Protein AF-A0A9Q0TR62-F1 (afdb_monomer_lite)

Structure (mmCIF, N/CA/C/O backbone):
data_AF-A0A9Q0TR62-F1
#
_entry.id   AF-A0A9Q0TR62-F1
#
loop_
_atom_site.group_PDB
_atom_site.id
_atom_site.type_symbol
_atom_site.label_atom_id
_atom_site.label_alt_id
_atom_site.label_comp_id
_atom_site.label_asym_id
_atom_site.label_entity_id
_atom_site.label_seq_id
_atom_site.pdbx_PDB_ins_code
_atom_site.Cartn_x
_atom_site.Cartn_y
_atom_site.Cartn_z
_atom_site.occupancy
_atom_site.B_iso_or_equiv
_atom_site.auth_seq_id
_atom_site.auth_comp_id
_atom_site.auth_asym_id
_atom_site.auth_atom_id
_atom_site.pdbx_PDB_model_num
ATOM 1 N N . MET A 1 1 ? 3.731 -13.298 1.125 1.00 90.69 1 MET A N 1
ATOM 2 C CA . MET A 1 1 ? 3.798 -12.791 2.515 1.00 90.69 1 MET A CA 1
ATOM 3 C C . MET A 1 1 ? 2.997 -11.503 2.678 1.00 90.69 1 MET A C 1
ATOM 5 O O . MET A 1 1 ? 1.999 -11.542 3.380 1.00 90.69 1 MET A O 1
ATOM 9 N N . LEU A 1 2 ? 3.337 -10.422 1.966 1.00 93.94 2 LEU A N 1
ATOM 10 C CA . LEU A 1 2 ? 2.625 -9.132 2.000 1.00 93.94 2 LEU A CA 1
ATOM 11 C C . LEU A 1 2 ? 1.087 -9.243 1.934 1.00 93.94 2 LEU A C 1
ATOM 13 O O . LEU A 1 2 ? 0.398 -8.864 2.875 1.00 93.94 2 LEU A O 1
ATOM 17 N N . MET A 1 3 ? 0.542 -9.843 0.868 1.00 93.44 3 MET A N 1
ATOM 18 C CA . MET A 1 3 ? -0.916 -9.957 0.687 1.00 93.44 3 MET A CA 1
ATOM 19 C C . MET A 1 3 ? -1.600 -10.806 1.762 1.00 93.44 3 MET A C 1
ATOM 21 O O . MET A 1 3 ? -2.742 -10.546 2.126 1.00 93.44 3 MET A O 1
ATOM 25 N N . MET A 1 4 ? -0.904 -11.815 2.294 1.00 96.81 4 MET A N 1
ATOM 26 C CA . MET A 1 4 ? -1.419 -12.612 3.407 1.00 96.81 4 MET A CA 1
ATOM 27 C C . MET A 1 4 ? -1.563 -11.744 4.662 1.00 96.81 4 MET A C 1
ATOM 29 O O . MET A 1 4 ? -2.580 -11.838 5.342 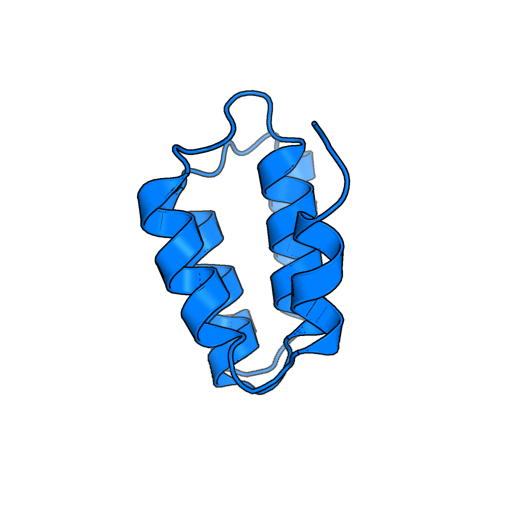1.00 96.81 4 MET A O 1
ATOM 33 N N . LEU A 1 5 ? -0.573 -10.901 4.965 1.00 96.88 5 LEU A N 1
ATOM 34 C CA . LEU A 1 5 ? -0.607 -10.006 6.123 1.00 96.88 5 LEU A CA 1
ATOM 35 C C . LEU A 1 5 ? -1.723 -8.962 5.977 1.00 96.88 5 LEU A C 1
ATOM 37 O O . LEU A 1 5 ? -2.565 -8.845 6.868 1.00 96.88 5 LEU A O 1
ATOM 41 N N . ALA A 1 6 ? -1.799 -8.300 4.817 1.00 94.31 6 ALA A N 1
ATOM 42 C CA . ALA A 1 6 ? -2.826 -7.300 4.527 1.00 94.31 6 ALA A CA 1
ATOM 43 C C . ALA A 1 6 ? -4.246 -7.879 4.654 1.00 94.31 6 ALA A C 1
ATOM 45 O O . ALA A 1 6 ? -5.093 -7.304 5.336 1.00 94.31 6 ALA A O 1
ATOM 46 N N . ARG A 1 7 ? -4.494 -9.069 4.086 1.00 92.69 7 ARG A N 1
ATOM 47 C CA . ARG A 1 7 ? -5.800 -9.750 4.174 1.00 92.69 7 ARG A CA 1
ATOM 48 C C . ARG A 1 7 ? -6.172 -10.173 5.597 1.00 92.69 7 ARG A C 1
ATOM 50 O O . ARG A 1 7 ? -7.356 -10.233 5.900 1.00 92.69 7 ARG A O 1
ATOM 57 N N . ASN A 1 8 ? -5.193 -10.425 6.468 1.00 95.19 8 ASN A N 1
ATOM 58 C CA . ASN A 1 8 ? -5.406 -10.837 7.861 1.00 95.19 8 ASN A CA 1
ATOM 59 C C . ASN A 1 8 ? -5.370 -9.671 8.868 1.00 95.19 8 ASN A C 1
ATOM 61 O O . ASN A 1 8 ? -5.209 -9.912 10.065 1.00 95.19 8 ASN A O 1
ATOM 65 N N . LYS A 1 9 ? -5.496 -8.414 8.414 1.00 92.19 9 LYS A N 1
ATOM 66 C CA . LYS A 1 9 ? -5.444 -7.206 9.266 1.00 92.19 9 LYS A CA 1
ATOM 67 C C . LYS A 1 9 ? -4.148 -7.062 10.075 1.00 92.19 9 LYS A C 1
ATOM 69 O O . LYS A 1 9 ? -4.120 -6.383 11.098 1.00 92.19 9 LYS A O 1
ATOM 74 N N . LYS A 1 10 ? -3.063 -7.681 9.610 1.00 96.62 10 LYS A N 1
ATOM 75 C CA . LYS A 1 10 ? -1.711 -7.523 10.158 1.00 96.62 10 LYS A CA 1
ATOM 76 C C . LYS A 1 10 ? -1.063 -6.293 9.527 1.00 96.62 10 LYS A C 1
ATOM 78 O O . LYS A 1 10 ? -0.214 -6.416 8.648 1.00 96.62 10 LYS A O 1
ATOM 83 N N . VAL A 1 11 ? -1.599 -5.116 9.860 1.00 93.06 11 VAL A N 1
ATOM 84 C CA . VAL A 1 11 ? -1.315 -3.853 9.154 1.00 93.06 11 VAL A CA 1
ATOM 85 C C . VAL A 1 11 ? 0.137 -3.434 9.328 1.00 93.06 11 VAL A C 1
ATOM 87 O O . VAL A 1 11 ? 0.797 -3.141 8.335 1.00 93.06 11 VAL A O 1
ATOM 90 N N . ASP A 1 12 ? 0.644 -3.451 10.558 1.00 95.12 12 ASP A N 1
ATOM 91 C CA . ASP A 1 12 ? 2.013 -3.024 10.850 1.00 95.12 12 ASP A CA 1
ATOM 92 C C . ASP A 1 12 ? 3.030 -3.949 10.175 1.00 95.12 12 ASP A C 1
ATOM 94 O O . ASP A 1 12 ? 3.978 -3.486 9.542 1.00 95.12 12 ASP A O 1
ATOM 98 N N . GLU A 1 13 ? 2.790 -5.263 10.209 1.00 97.62 13 GLU A N 1
ATOM 99 C CA . GLU A 1 13 ? 3.638 -6.232 9.521 1.00 97.62 13 GLU A CA 1
ATOM 100 C C . GLU A 1 13 ? 3.544 -6.087 7.995 1.00 97.62 13 GLU A C 1
ATOM 102 O O . GLU A 1 13 ? 4.560 -6.167 7.305 1.00 97.62 13 GLU A O 1
ATOM 107 N N . ALA A 1 14 ? 2.349 -5.843 7.446 1.00 96.62 14 ALA A N 1
ATOM 108 C CA . ALA A 1 14 ? 2.177 -5.593 6.016 1.00 96.62 14 ALA A CA 1
ATOM 109 C C . ALA A 1 14 ? 2.930 -4.329 5.573 1.00 96.62 14 ALA A C 1
ATOM 111 O O . ALA A 1 14 ? 3.611 -4.364 4.549 1.00 96.62 14 ALA A O 1
ATOM 112 N N . LYS A 1 15 ? 2.864 -3.245 6.357 1.00 94.12 15 LYS A N 1
ATOM 113 C CA . LYS A 1 15 ? 3.612 -2.003 6.112 1.00 94.12 15 LYS A CA 1
ATOM 114 C C . LYS A 1 15 ? 5.114 -2.216 6.181 1.00 94.12 15 LYS A C 1
ATOM 116 O O . LYS A 1 15 ? 5.828 -1.716 5.319 1.00 94.12 15 LYS A O 1
ATOM 121 N N . GLN A 1 16 ? 5.592 -2.966 7.170 1.00 96.88 16 GLN A N 1
ATOM 122 C CA . GLN A 1 16 ? 7.014 -3.263 7.296 1.00 96.88 16 GLN A CA 1
ATOM 123 C C . GLN A 1 16 ? 7.523 -4.006 6.056 1.00 96.88 16 GLN A C 1
ATOM 125 O O . GLN A 1 16 ? 8.468 -3.554 5.417 1.00 96.88 16 GLN A O 1
ATOM 130 N N . VAL A 1 17 ? 6.824 -5.072 5.646 1.00 97.38 17 VAL A N 1
ATOM 131 C CA . VAL A 1 17 ? 7.170 -5.831 4.433 1.00 97.38 17 VAL A CA 1
ATOM 132 C C . VAL A 1 17 ? 7.091 -4.957 3.179 1.00 97.38 17 VAL A C 1
ATOM 134 O O . VAL A 1 17 ? 7.947 -5.072 2.310 1.00 97.38 17 VAL A O 1
ATOM 137 N N . TRP A 1 18 ? 6.096 -4.073 3.077 1.00 95.38 18 TRP A N 1
ATOM 138 C CA . TRP A 1 18 ? 5.989 -3.121 1.970 1.00 95.38 18 TRP A CA 1
ATOM 139 C C . TRP A 1 18 ? 7.211 -2.198 1.884 1.00 95.38 18 TRP A C 1
ATOM 141 O O . TRP A 1 18 ? 7.812 -2.065 0.821 1.00 95.38 18 TRP A O 1
ATOM 151 N N . GLN A 1 19 ? 7.617 -1.600 3.007 1.00 94.88 19 GLN A N 1
ATOM 152 C CA . GLN A 1 19 ? 8.782 -0.715 3.053 1.00 94.88 19 GLN A CA 1
ATOM 153 C C . GLN A 1 19 ? 10.092 -1.458 2.782 1.00 94.88 19 GLN A C 1
ATOM 155 O O . GLN A 1 19 ? 10.968 -0.911 2.117 1.00 94.88 19 GLN A O 1
ATOM 160 N N . ASP A 1 20 ? 10.230 -2.697 3.254 1.00 96.94 20 ASP A N 1
ATOM 161 C CA . ASP A 1 20 ? 11.424 -3.502 2.989 1.00 96.94 20 ASP A CA 1
ATOM 162 C C . ASP A 1 20 ? 11.551 -3.839 1.498 1.00 96.94 20 ASP A C 1
ATOM 164 O O . ASP A 1 20 ? 12.611 -3.622 0.918 1.00 96.94 20 ASP A O 1
ATOM 168 N N . LEU A 1 21 ? 10.453 -4.220 0.835 1.00 94.69 21 LEU A N 1
ATOM 169 C CA . LEU A 1 21 ? 10.435 -4.433 -0.619 1.00 94.69 21 LEU A CA 1
ATOM 170 C C . LEU A 1 21 ? 10.820 -3.160 -1.396 1.00 94.69 21 LEU A C 1
ATOM 172 O O . LEU A 1 21 ? 11.554 -3.235 -2.378 1.00 94.69 21 LEU A O 1
ATOM 176 N N . LYS A 1 22 ? 10.387 -1.977 -0.938 1.00 91.00 22 LYS A N 1
ATOM 177 C CA . LYS A 1 22 ? 10.806 -0.696 -1.535 1.00 91.00 22 LYS A CA 1
ATOM 178 C C . LYS A 1 22 ? 12.294 -0.413 -1.344 1.00 91.00 22 LYS A C 1
ATOM 180 O O . LYS A 1 22 ? 12.933 0.093 -2.260 1.00 91.00 22 LYS A O 1
ATOM 185 N N . ARG A 1 23 ? 12.850 -0.711 -0.164 1.00 94.75 23 ARG A N 1
ATOM 186 C CA . ARG A 1 23 ? 14.291 -0.553 0.120 1.00 94.75 23 ARG A CA 1
ATOM 187 C C . ARG A 1 23 ? 15.151 -1.474 -0.736 1.00 94.75 23 ARG A C 1
ATOM 189 O O . ARG A 1 23 ? 16.278 -1.118 -1.051 1.00 94.75 23 ARG A O 1
ATOM 196 N N . GLU A 1 24 ? 14.609 -2.628 -1.104 1.00 96.38 24 GLU A N 1
ATOM 197 C CA . GLU A 1 24 ? 15.207 -3.570 -2.052 1.00 96.38 24 GLU A CA 1
ATOM 198 C C . GLU A 1 24 ? 14.970 -3.177 -3.523 1.00 96.38 24 GL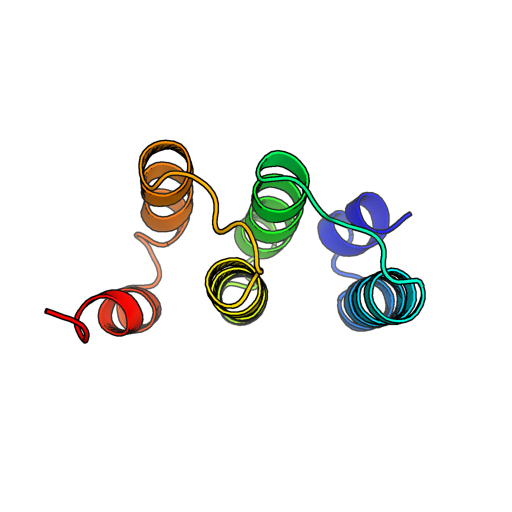U A C 1
ATOM 200 O O . GLU A 1 24 ? 15.286 -3.951 -4.422 1.00 96.38 24 GLU A O 1
ATOM 205 N N . GLU A 1 25 ? 14.422 -1.982 -3.777 1.00 91.62 25 GLU A N 1
ATOM 206 C CA . GLU A 1 25 ? 14.149 -1.432 -5.113 1.00 91.62 25 GLU A CA 1
ATOM 207 C C . GLU A 1 25 ? 13.228 -2.322 -5.967 1.00 91.62 25 GLU A C 1
ATOM 209 O O . GLU A 1 25 ? 13.273 -2.306 -7.199 1.00 91.62 25 GLU A O 1
ATOM 214 N N . VAL A 1 26 ? 12.350 -3.095 -5.317 1.00 91.12 26 VAL A N 1
ATOM 215 C CA . VAL A 1 26 ? 11.345 -3.899 -6.015 1.00 91.12 26 VAL A CA 1
ATOM 216 C C . VAL A 1 26 ? 10.356 -2.970 -6.715 1.00 91.12 26 VAL A C 1
ATOM 218 O O . VAL A 1 26 ? 9.674 -2.163 -6.082 1.00 91.12 26 VAL A O 1
ATOM 221 N N . LEU A 1 27 ? 10.245 -3.120 -8.034 1.00 85.75 27 LEU A N 1
ATOM 222 C CA . LEU A 1 27 ? 9.238 -2.432 -8.832 1.00 85.75 27 LEU A CA 1
ATOM 223 C C . LEU A 1 27 ? 7.904 -3.168 -8.718 1.00 85.75 27 LEU A C 1
ATOM 225 O O . LEU A 1 27 ? 7.787 -4.337 -9.091 1.00 85.75 27 LEU A O 1
ATOM 229 N N . PHE A 1 28 ? 6.892 -2.473 -8.211 1.00 87.44 28 PHE A N 1
ATOM 230 C CA . PHE A 1 28 ? 5.533 -2.992 -8.147 1.00 87.44 28 PHE A CA 1
ATOM 231 C C . PHE A 1 28 ? 4.771 -2.651 -9.417 1.00 87.44 28 PHE A C 1
ATOM 233 O O . PHE A 1 28 ? 4.818 -1.522 -9.904 1.00 87.44 28 PHE A O 1
ATOM 240 N N . ASP A 1 29 ? 4.018 -3.620 -9.922 1.00 84.88 29 ASP A N 1
ATOM 241 C CA . ASP A 1 29 ? 3.099 -3.390 -11.023 1.00 84.88 29 ASP A CA 1
ATOM 242 C C . ASP A 1 29 ? 1.730 -2.896 -10.527 1.00 84.88 29 ASP A C 1
ATOM 244 O O . ASP A 1 29 ? 1.392 -2.920 -9.338 1.00 84.88 29 ASP A O 1
ATOM 248 N N . GLN A 1 30 ? 0.898 -2.474 -11.478 1.00 80.38 30 GLN A N 1
ATOM 249 C CA . GLN A 1 30 ? -0.466 -2.010 -11.221 1.00 80.38 30 GLN A CA 1
ATOM 250 C C . GLN A 1 30 ? -1.332 -3.029 -10.463 1.00 80.38 30 GLN A C 1
ATOM 252 O O . GLN A 1 30 ? -2.223 -2.646 -9.702 1.00 80.38 30 GLN A O 1
ATOM 257 N N . HIS A 1 31 ? -1.081 -4.327 -10.667 1.00 83.94 31 HIS A N 1
ATOM 258 C CA . HIS A 1 31 ? -1.828 -5.397 -10.016 1.00 83.94 31 HIS A CA 1
ATOM 259 C C . HIS A 1 31 ? -1.469 -5.493 -8.538 1.00 83.94 31 HIS A C 1
ATOM 261 O O . HIS A 1 31 ? -2.363 -5.585 -7.703 1.00 83.94 31 HIS A O 1
ATOM 267 N N . THR A 1 32 ? -0.185 -5.384 -8.203 1.00 89.31 32 THR A N 1
ATOM 268 C CA . THR A 1 32 ? 0.294 -5.417 -6.820 1.00 89.31 32 THR A CA 1
ATOM 269 C C . THR A 1 32 ? -0.283 -4.260 -6.011 1.00 89.31 32 THR A C 1
ATOM 271 O O . THR A 1 32 ? -0.816 -4.478 -4.921 1.00 89.31 32 THR A O 1
ATOM 274 N N . PHE A 1 33 ? -0.246 -3.045 -6.563 1.00 88.69 33 PHE A N 1
ATOM 275 C CA . PHE A 1 33 ? -0.893 -1.880 -5.962 1.00 88.69 33 PHE A CA 1
ATOM 276 C C . PHE A 1 33 ? -2.402 -2.106 -5.787 1.00 88.69 33 PHE A C 1
ATOM 278 O O . PHE A 1 33 ? -2.947 -1.893 -4.701 1.00 88.69 33 PHE A O 1
ATOM 285 N N . GLY A 1 34 ? -3.076 -2.595 -6.831 1.00 86.06 34 GLY A N 1
ATOM 286 C CA . GLY A 1 34 ? -4.507 -2.890 -6.793 1.00 86.06 34 GLY A CA 1
ATOM 287 C C . GLY A 1 34 ? -4.901 -3.894 -5.710 1.00 86.06 34 GLY A C 1
ATOM 288 O O . GLY A 1 34 ? -5.844 -3.657 -4.952 1.00 86.06 34 GLY A O 1
ATOM 289 N N . ASP A 1 35 ? -4.150 -4.986 -5.599 1.00 89.56 35 ASP A N 1
ATOM 290 C CA . ASP A 1 35 ? -4.427 -6.079 -4.672 1.00 89.56 35 ASP A CA 1
ATOM 291 C C . ASP A 1 35 ? -4.242 -5.668 -3.209 1.00 89.56 35 ASP A C 1
ATOM 293 O O . ASP A 1 35 ? -5.083 -6.008 -2.371 1.00 89.56 35 ASP A O 1
ATOM 297 N N . ILE A 1 36 ? -3.177 -4.924 -2.880 1.00 91.88 36 ILE A N 1
ATOM 298 C CA . ILE A 1 36 ? -2.947 -4.488 -1.494 1.00 91.88 36 ILE A CA 1
ATOM 299 C C . ILE A 1 36 ? -3.960 -3.416 -1.078 1.00 91.88 36 ILE A C 1
ATOM 301 O O . ILE A 1 36 ? -4.508 -3.498 0.023 1.00 91.88 36 ILE A O 1
ATOM 305 N N . MET A 1 37 ? -4.292 -2.471 -1.969 1.00 90.19 37 MET A N 1
ATOM 306 C CA . MET A 1 37 ? -5.352 -1.492 -1.715 1.00 90.19 37 MET A CA 1
ATOM 307 C C . MET A 1 37 ? -6.680 -2.193 -1.467 1.00 90.19 37 MET A C 1
ATOM 309 O O . MET A 1 37 ? -7.349 -1.916 -0.472 1.00 90.19 37 MET A O 1
ATOM 313 N N . ARG A 1 38 ? -7.046 -3.152 -2.327 1.00 87.62 38 ARG A N 1
ATOM 314 C CA . ARG A 1 38 ? -8.275 -3.926 -2.154 1.00 87.62 38 ARG A CA 1
ATOM 315 C C . ARG A 1 38 ? -8.284 -4.678 -0.826 1.00 87.62 38 ARG A C 1
ATOM 317 O O . ARG A 1 38 ? -9.296 -4.644 -0.133 1.00 87.62 38 ARG A O 1
ATOM 324 N N . ALA A 1 39 ? -7.166 -5.295 -0.444 1.00 91.69 39 ALA A N 1
ATOM 325 C CA . ALA A 1 39 ? -7.047 -6.000 0.828 1.00 91.69 39 ALA A CA 1
ATOM 326 C C . ALA A 1 39 ? -7.253 -5.076 2.039 1.00 91.69 39 ALA A C 1
ATOM 328 O O . ALA A 1 39 ? -7.887 -5.489 3.009 1.00 91.69 39 ALA A O 1
ATOM 329 N N . PHE A 1 40 ? -6.763 -3.835 2.001 1.00 90.81 40 PHE A N 1
ATOM 330 C CA . PHE A 1 40 ? -7.029 -2.859 3.059 1.00 90.81 40 PHE A CA 1
ATOM 331 C C . PHE A 1 40 ? -8.486 -2.377 3.056 1.00 90.81 40 PHE A C 1
ATOM 333 O O . PHE A 1 40 ? -9.111 -2.335 4.117 1.00 90.81 40 PHE A O 1
ATOM 340 N N . LEU A 1 41 ? -9.069 -2.107 1.884 1.00 87.19 41 LEU A N 1
ATOM 341 C CA . LEU A 1 41 ? -10.477 -1.710 1.754 1.00 87.19 41 LEU A CA 1
ATOM 342 C C . LEU A 1 41 ? -11.442 -2.780 2.270 1.00 87.19 41 LEU A C 1
ATOM 344 O O . LEU A 1 41 ? -12.324 -2.468 3.067 1.00 87.19 41 LEU A O 1
ATOM 348 N N . ASP A 1 42 ? -11.242 -4.041 1.880 1.00 87.19 42 ASP A N 1
ATOM 349 C CA . ASP A 1 42 ? -12.060 -5.174 2.338 1.00 87.19 42 ASP A CA 1
ATOM 350 C C . ASP A 1 42 ? -11.971 -5.376 3.861 1.00 87.19 42 ASP A C 1
ATOM 352 O O . ASP A 1 42 ? -12.866 -5.952 4.478 1.00 87.19 42 ASP A O 1
ATOM 356 N N . ASN A 1 43 ? -10.912 -4.856 4.486 1.00 88.62 43 ASN A N 1
ATOM 357 C CA . ASN A 1 43 ? -10.710 -4.886 5.927 1.00 88.62 43 ASN A CA 1
ATOM 358 C C . ASN A 1 43 ? -11.192 -3.625 6.663 1.00 88.62 43 ASN A C 1
ATOM 360 O O . ASN A 1 43 ? -11.060 -3.571 7.889 1.00 88.62 43 ASN A O 1
ATOM 364 N N . GLY A 1 44 ? -11.781 -2.656 5.952 1.00 88.00 44 GLY A N 1
ATOM 365 C CA . GLY A 1 44 ? -12.260 -1.395 6.520 1.00 88.00 44 GLY A CA 1
ATOM 366 C C . GLY A 1 44 ? -11.134 -0.426 6.884 1.00 88.00 44 GLY A C 1
ATOM 367 O O . GLY A 1 44 ? -11.281 0.344 7.828 1.00 88.00 44 GLY A O 1
ATOM 368 N N . LEU A 1 45 ? -10.010 -0.477 6.164 1.00 89.06 45 LEU A N 1
ATOM 369 C CA . LEU A 1 45 ? -8.813 0.342 6.396 1.00 89.06 45 LEU A CA 1
ATOM 370 C C . LEU A 1 45 ? -8.560 1.303 5.219 1.00 89.06 45 LEU A C 1
ATOM 372 O O . LEU A 1 45 ? -7.551 1.187 4.520 1.00 89.06 45 LEU A O 1
ATOM 376 N N . PRO A 1 46 ? -9.470 2.246 4.937 1.00 85.88 46 PRO A N 1
ATOM 377 C CA . PRO A 1 46 ? -9.411 3.018 3.704 1.00 85.88 46 PRO A CA 1
ATOM 378 C C . PRO A 1 46 ? -8.292 4.074 3.703 1.00 85.88 46 PRO A C 1
ATOM 380 O O . PRO A 1 46 ? -7.741 4.357 2.645 1.00 85.88 46 PRO A O 1
ATOM 383 N N . SER A 1 47 ? -7.869 4.575 4.870 1.00 87.81 47 SER A N 1
ATOM 384 C CA . SER A 1 47 ? -6.691 5.449 4.988 1.00 87.81 47 SER A CA 1
ATOM 385 C C . SER A 1 47 ? -5.403 4.754 4.538 1.00 87.81 47 SER A C 1
ATOM 387 O O . SER A 1 47 ? -4.563 5.369 3.891 1.00 87.81 47 SER A O 1
ATOM 389 N N . GLU A 1 48 ? -5.268 3.457 4.827 1.00 90.50 48 GLU A N 1
ATOM 390 C CA . GLU A 1 48 ? -4.101 2.670 4.411 1.00 90.50 48 GLU A CA 1
ATOM 391 C C . GLU A 1 48 ? -4.113 2.399 2.911 1.00 90.50 48 GLU A C 1
ATOM 393 O O . GLU A 1 48 ? -3.089 2.524 2.244 1.00 90.50 48 GLU A O 1
ATOM 398 N N . ALA A 1 49 ? -5.291 2.094 2.359 1.00 88.69 49 ALA A N 1
ATOM 399 C CA . ALA A 1 49 ? -5.460 1.982 0.917 1.00 88.69 49 ALA A CA 1
ATOM 400 C C . ALA A 1 49 ? -5.097 3.296 0.203 1.00 88.69 49 ALA A C 1
ATOM 402 O O . ALA A 1 49 ? -4.447 3.263 -0.838 1.00 88.69 49 ALA A O 1
ATOM 403 N N . MET A 1 50 ? -5.457 4.443 0.782 1.00 85.94 50 MET A N 1
ATOM 404 C CA . MET A 1 50 ? -5.140 5.748 0.206 1.00 85.94 50 MET A CA 1
ATOM 405 C C . MET A 1 50 ? -3.646 6.081 0.280 1.00 85.94 50 MET A C 1
ATOM 407 O O . MET A 1 50 ? -3.088 6.602 -0.679 1.00 85.94 50 MET A O 1
ATOM 411 N N . GLY A 1 51 ? -2.964 5.698 1.363 1.00 89.19 51 GLY A N 1
ATOM 412 C CA . GLY A 1 51 ? -1.504 5.804 1.443 1.00 89.19 51 GLY A CA 1
ATOM 413 C C . GLY A 1 51 ? -0.806 5.033 0.318 1.00 89.19 51 GLY A C 1
ATOM 414 O O . GLY A 1 51 ? 0.077 5.570 -0.346 1.00 89.19 51 GLY A O 1
ATOM 415 N N . ILE A 1 52 ? -1.261 3.806 0.036 1.00 90.56 52 ILE A N 1
ATOM 416 C CA . ILE A 1 52 ? -0.752 3.026 -1.099 1.00 90.56 52 ILE A CA 1
ATOM 417 C C . ILE A 1 52 ? -1.049 3.712 -2.441 1.00 90.56 52 ILE A C 1
ATOM 419 O O . ILE A 1 52 ? -0.196 3.696 -3.330 1.00 90.56 52 ILE A O 1
ATOM 423 N N . TYR A 1 53 ? -2.234 4.305 -2.609 1.00 85.06 53 TYR A N 1
ATOM 424 C CA . TYR A 1 53 ? -2.565 5.035 -3.833 1.00 85.06 53 TYR A CA 1
ATOM 425 C C . TYR A 1 53 ? -1.617 6.209 -4.082 1.00 85.06 53 TYR A C 1
ATOM 427 O O . TYR A 1 53 ? -1.099 6.351 -5.189 1.00 85.06 53 TYR A O 1
ATOM 435 N N . GLU A 1 54 ? -1.350 7.027 -3.067 1.00 85.31 54 GLU A N 1
ATOM 436 C CA . GLU A 1 54 ? -0.439 8.161 -3.225 1.00 85.31 54 GLU A CA 1
ATOM 437 C C . GLU A 1 54 ? 0.982 7.698 -3.565 1.00 85.31 54 GLU A C 1
ATOM 439 O O . GLU A 1 54 ? 1.628 8.270 -4.443 1.00 85.31 54 GLU A O 1
ATOM 444 N N . GLU A 1 55 ? 1.452 6.604 -2.957 1.00 87.31 55 GLU A N 1
ATOM 445 C CA . GLU A 1 55 ? 2.739 6.003 -3.323 1.00 87.31 55 GLU A CA 1
ATOM 446 C C . GLU A 1 55 ? 2.771 5.530 -4.785 1.00 87.31 55 GLU A C 1
ATOM 448 O O . GLU A 1 55 ? 3.775 5.704 -5.472 1.00 87.31 55 GLU A O 1
ATOM 453 N N . MET A 1 56 ? 1.671 4.963 -5.280 1.00 85.31 56 MET A N 1
ATOM 454 C CA . MET A 1 56 ? 1.531 4.544 -6.674 1.00 85.31 56 MET A CA 1
ATOM 455 C C . MET A 1 56 ? 1.591 5.737 -7.638 1.00 85.31 56 MET A C 1
ATOM 457 O O . MET A 1 56 ? 2.239 5.643 -8.678 1.00 85.31 56 MET A O 1
ATOM 461 N N . ARG A 1 57 ? 0.945 6.865 -7.305 1.00 81.81 57 ARG A N 1
ATOM 462 C CA . ARG A 1 57 ? 0.989 8.098 -8.120 1.00 81.81 57 ARG A CA 1
ATOM 463 C C . ARG A 1 57 ? 2.391 8.688 -8.209 1.00 81.81 57 ARG A C 1
ATOM 465 O O . ARG A 1 57 ? 2.735 9.287 -9.221 1.00 81.81 57 ARG A O 1
ATOM 472 N N . GLN A 1 58 ? 3.183 8.517 -7.155 1.00 82.88 58 GLN A N 1
ATOM 473 C CA . GLN A 1 58 ? 4.573 8.965 -7.090 1.00 82.88 58 GLN A CA 1
ATOM 474 C C . GLN A 1 58 ? 5.556 7.969 -7.730 1.00 82.88 58 GLN A C 1
ATOM 476 O O . GLN A 1 58 ? 6.754 8.250 -7.792 1.00 82.88 58 GLN A O 1
ATOM 481 N N . SER A 1 59 ? 5.076 6.810 -8.199 1.00 78.25 59 SER A N 1
ATOM 482 C CA . SER A 1 59 ? 5.891 5.824 -8.909 1.00 78.25 59 SER A CA 1
ATOM 483 C C . SER A 1 59 ? 6.442 6.408 -10.218 1.00 78.25 59 SER A C 1
ATOM 485 O O . SER A 1 59 ? 5.725 7.149 -10.892 1.00 78.25 59 SER A O 1
ATOM 487 N N . PRO A 1 60 ? 7.669 6.043 -10.641 1.00 76.94 60 PRO A N 1
ATOM 4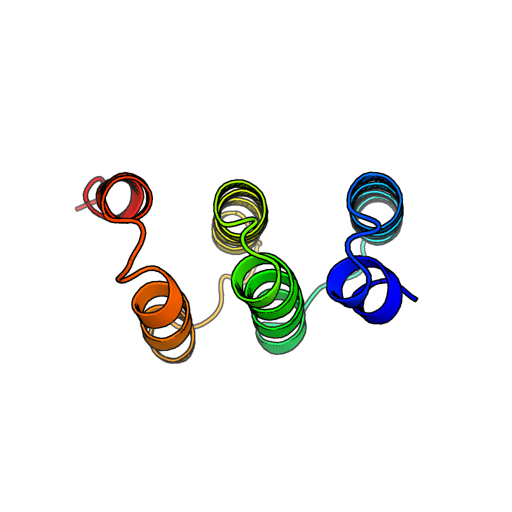88 C CA . PRO A 1 60 ? 8.227 6.459 -11.931 1.00 76.94 60 PRO A CA 1
ATOM 489 C C . PRO A 1 60 ? 7.376 6.044 -13.140 1.00 76.94 60 PRO A C 1
ATOM 491 O O . PRO A 1 60 ? 7.448 6.688 -14.184 1.00 76.94 60 PRO A O 1
ATOM 494 N N . ASP A 1 61 ? 6.589 4.974 -12.994 1.00 73.06 61 ASP A N 1
ATOM 495 C CA . ASP A 1 61 ? 5.644 4.480 -13.997 1.00 73.06 61 ASP A CA 1
ATOM 496 C C . ASP A 1 61 ? 4.244 4.361 -13.364 1.00 73.06 61 ASP A C 1
ATOM 498 O O . ASP A 1 61 ? 3.860 3.291 -12.874 1.00 73.06 61 ASP A O 1
ATOM 502 N N . PRO A 1 62 ? 3.503 5.479 -13.251 1.00 69.19 62 PRO A N 1
ATOM 503 C CA . PRO A 1 62 ? 2.182 5.471 -12.648 1.00 69.19 62 PRO A CA 1
ATOM 504 C C . PRO A 1 62 ? 1.201 4.733 -13.575 1.00 69.19 62 PRO A C 1
ATOM 506 O O . PRO A 1 62 ? 1.106 5.043 -14.767 1.00 69.19 62 PRO A O 1
ATOM 509 N N . PRO A 1 63 ? 0.441 3.753 -13.061 1.00 67.31 63 PRO A N 1
ATOM 510 C CA . PRO A 1 63 ? -0.413 2.926 -13.896 1.00 67.31 63 PRO A CA 1
ATOM 511 C C . PRO A 1 63 ? -1.586 3.707 -14.499 1.00 67.31 63 PRO A C 1
ATOM 513 O O . PRO A 1 63 ? -2.078 4.687 -13.938 1.00 67.31 63 PRO A O 1
ATOM 516 N N . LEU A 1 64 ? -2.056 3.243 -15.662 1.00 64.12 64 LEU A N 1
ATOM 517 C CA . LEU A 1 64 ? -3.129 3.883 -16.430 1.00 64.12 64 LEU A CA 1
ATOM 518 C C . LEU A 1 64 ? -4.402 4.075 -15.580 1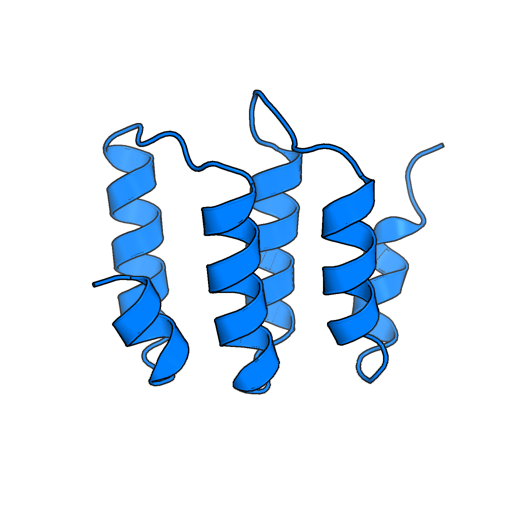.00 64.12 64 LEU A C 1
ATOM 520 O O . LEU A 1 64 ? -4.788 3.220 -14.788 1.00 64.12 64 LEU A O 1
ATOM 524 N N . SER A 1 65 ? -5.114 5.183 -15.792 1.00 62.03 65 SER A N 1
ATOM 525 C CA . SER A 1 65 ? -6.201 5.664 -14.915 1.00 62.03 65 SER A CA 1
ATOM 526 C C . SER A 1 65 ? -7.448 4.762 -14.800 1.00 62.03 65 SER A C 1
ATOM 528 O O . SER A 1 65 ? -8.269 4.938 -13.897 1.00 62.03 65 SER A O 1
ATOM 530 N N . LEU A 1 66 ? -7.637 3.795 -15.704 1.00 59.91 66 LEU A N 1
ATOM 531 C CA . LEU A 1 66 ? -8.884 3.024 -15.845 1.00 59.91 66 LEU A CA 1
ATOM 532 C C . LEU A 1 66 ? -9.086 1.929 -14.776 1.00 59.91 66 LEU A C 1
ATOM 534 O O . LEU A 1 66 ? -10.132 1.949 -14.121 1.00 59.91 66 LEU A O 1
ATOM 538 N N . PRO A 1 67 ? -8.128 1.007 -14.543 1.00 59.81 67 PRO A N 1
ATOM 539 C CA . PRO A 1 67 ? -8.187 0.058 -13.426 1.00 59.81 67 PRO A CA 1
ATOM 540 C C . PRO A 1 67 ? -8.318 0.757 -12.068 1.00 59.81 67 PRO A C 1
ATOM 542 O O . PRO A 1 67 ? -8.995 0.264 -11.166 1.00 59.81 67 PRO A O 1
ATOM 545 N N . PHE A 1 68 ? -7.742 1.953 -11.948 1.00 62.09 68 PHE A N 1
ATOM 546 C CA . PHE A 1 68 ? -7.707 2.693 -10.699 1.00 62.09 68 PHE A CA 1
ATOM 547 C C . PHE A 1 68 ? -9.051 3.340 -10.321 1.00 62.09 68 PHE A C 1
ATOM 549 O O . PHE A 1 68 ? -9.503 3.232 -9.179 1.00 62.09 68 PHE A O 1
ATOM 556 N N . ARG A 1 69 ? -9.793 3.888 -11.295 1.00 64.81 69 ARG A N 1
ATOM 557 C CA . ARG A 1 69 ? -11.174 4.372 -11.071 1.00 64.81 69 ARG A CA 1
ATOM 558 C C . ARG A 1 69 ? -12.094 3.294 -10.488 1.00 64.81 69 ARG A C 1
ATOM 560 O O . ARG A 1 69 ? -13.052 3.619 -9.789 1.00 64.81 69 ARG A O 1
ATOM 567 N N . VAL A 1 70 ? -11.837 2.015 -10.768 1.00 64.81 70 VAL A N 1
ATOM 568 C CA . VAL A 1 70 ? -12.602 0.891 -10.199 1.00 64.81 70 VAL A CA 1
ATOM 569 C C . VAL A 1 70 ? -12.269 0.682 -8.719 1.00 64.81 70 VAL A C 1
ATOM 571 O O . VAL A 1 70 ? -13.172 0.411 -7.929 1.00 64.81 70 VAL A O 1
ATOM 574 N N . ILE A 1 71 ? -11.016 0.883 -8.316 1.00 65.00 71 ILE A N 1
ATOM 575 C CA . ILE A 1 71 ? -10.591 0.825 -6.910 1.00 65.00 71 ILE A CA 1
ATOM 576 C C . ILE A 1 71 ? -11.181 2.006 -6.127 1.00 65.00 71 ILE A C 1
ATOM 578 O O . ILE A 1 71 ? -11.753 1.797 -5.058 1.00 65.00 71 ILE A O 1
ATOM 582 N N . LEU A 1 72 ? -11.192 3.215 -6.703 1.00 66.62 72 LEU A N 1
ATOM 583 C CA . LEU A 1 72 ? -11.862 4.392 -6.121 1.00 66.62 72 LEU A CA 1
ATOM 584 C C . LEU A 1 72 ? -13.388 4.228 -5.990 1.00 66.62 72 LEU A C 1
ATOM 586 O O . LEU A 1 72 ? -14.023 4.818 -5.110 1.00 66.62 72 LEU A O 1
ATOM 590 N N . LYS A 1 73 ? -14.022 3.396 -6.827 1.00 67.69 73 LYS A N 1
ATOM 591 C CA . LYS A 1 73 ? -15.421 2.986 -6.601 1.00 67.69 73 LYS A CA 1
ATOM 592 C C . LYS A 1 73 ? -15.566 2.111 -5.349 1.00 67.69 73 LYS A C 1
ATOM 594 O O . LYS A 1 73 ? -16.611 2.144 -4.712 1.00 67.69 73 LYS A O 1
ATOM 599 N N . GLY A 1 74 ? -14.533 1.379 -4.942 1.00 67.25 74 GLY A N 1
ATOM 600 C CA . GLY A 1 74 ? -14.493 0.716 -3.634 1.00 67.25 74 GLY A CA 1
ATOM 601 C C . GLY A 1 74 ? -14.539 1.700 -2.458 1.00 67.25 74 GLY A C 1
ATOM 602 O O . GLY A 1 74 ? -15.051 1.356 -1.399 1.00 67.25 74 GLY A O 1
ATOM 603 N N . LEU A 1 75 ? -14.100 2.945 -2.674 1.00 65.56 75 LEU A N 1
ATOM 604 C CA . LEU A 1 75 ? -14.169 4.047 -1.712 1.00 65.56 75 LEU A CA 1
ATOM 605 C C . LEU A 1 75 ? -15.509 4.815 -1.737 1.00 65.56 75 LEU A C 1
ATOM 607 O O . LEU A 1 75 ? -15.608 5.864 -1.115 1.00 65.56 75 LEU A O 1
ATOM 611 N N . ILE A 1 76 ? -16.557 4.344 -2.440 1.00 68.19 76 ILE A N 1
ATOM 612 C CA . ILE A 1 76 ? -17.912 4.961 -2.392 1.00 68.19 76 ILE A CA 1
ATOM 613 C C . ILE A 1 76 ? -18.415 5.217 -0.962 1.00 68.19 76 ILE A C 1
ATO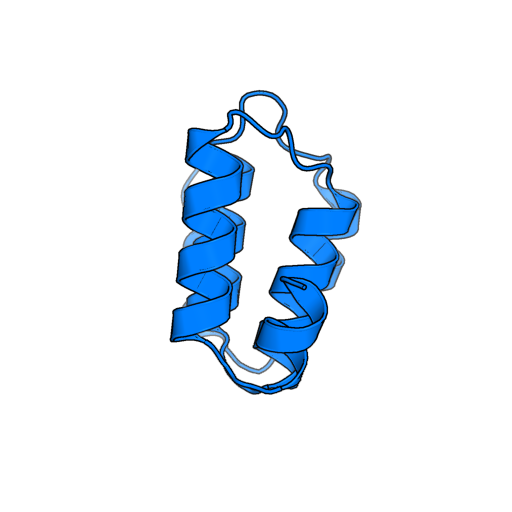M 615 O O . ILE A 1 76 ? -18.969 6.293 -0.738 1.00 68.19 76 ILE A O 1
ATOM 619 N N . PRO A 1 77 ? -18.219 4.304 0.005 1.00 67.88 77 PRO A N 1
ATOM 620 C CA . PRO A 1 77 ? -18.658 4.530 1.380 1.00 67.88 77 PRO A CA 1
ATOM 621 C C . PRO A 1 77 ? -17.839 5.573 2.158 1.00 67.88 77 PRO A C 1
ATOM 623 O O . PRO A 1 77 ? -18.253 5.931 3.254 1.00 67.88 77 PRO A O 1
ATOM 626 N N . PHE A 1 78 ? -16.702 6.035 1.623 1.00 68.25 78 PHE A N 1
ATOM 627 C CA . PHE A 1 78 ? -15.737 6.913 2.299 1.00 68.25 78 PHE A CA 1
ATOM 628 C C . PHE A 1 78 ? -15.540 8.213 1.494 1.00 68.25 78 PHE A C 1
ATOM 630 O O . PHE A 1 78 ? -14.522 8.377 0.812 1.00 68.25 78 PHE A O 1
ATOM 637 N N . PRO A 1 79 ? -16.542 9.111 1.473 1.00 66.38 79 PRO A N 1
ATOM 638 C CA . PRO A 1 79 ? -16.543 10.303 0.624 1.00 66.38 79 PRO A CA 1
ATOM 639 C C . PRO A 1 79 ? -15.367 11.254 0.889 1.00 66.38 79 PRO A C 1
ATOM 641 O O . PRO A 1 79 ? -14.816 11.803 -0.060 1.00 66.38 79 PRO A O 1
ATOM 644 N N . GLU A 1 80 ? -14.923 11.376 2.136 1.00 65.62 80 GLU A N 1
ATOM 645 C CA . GLU A 1 80 ? -13.800 12.219 2.559 1.00 65.62 80 GLU A CA 1
ATOM 646 C C . GLU A 1 80 ? -12.453 11.824 1.932 1.00 65.62 80 GLU A C 1
ATOM 648 O O . GLU A 1 80 ? -11.559 12.654 1.802 1.00 65.62 80 GLU A O 1
ATOM 653 N N . LEU A 1 81 ? -12.307 10.570 1.495 1.00 65.38 81 LEU A N 1
ATOM 654 C CA . LEU A 1 81 ? -11.085 10.081 0.849 1.00 65.38 81 LEU A CA 1
ATOM 655 C C . LEU A 1 81 ? -11.098 10.266 -0.672 1.00 65.38 81 LEU A C 1
ATOM 657 O O . LEU A 1 81 ? -10.094 10.021 -1.331 1.00 65.38 81 LEU A O 1
ATOM 661 N N . ARG A 1 82 ? -12.225 10.697 -1.251 1.00 63.72 82 ARG A N 1
ATOM 662 C CA . ARG A 1 82 ? -12.343 10.970 -2.694 1.00 63.72 82 ARG A CA 1
ATOM 663 C C . ARG A 1 82 ? -11.921 12.377 -3.066 1.00 63.72 82 ARG A C 1
ATOM 665 O O . ARG A 1 82 ? -11.482 12.597 -4.187 1.00 63.72 82 ARG A O 1
ATOM 672 N N . GLU A 1 83 ? -12.064 13.319 -2.140 1.00 60.53 83 GLU A N 1
ATOM 673 C CA . GLU A 1 83 ? -1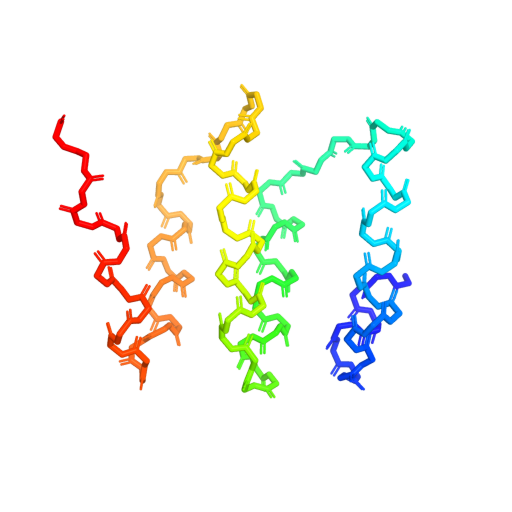1.777 14.737 -2.382 1.00 60.53 83 GLU A CA 1
ATOM 674 C C . GLU A 1 83 ? -10.276 15.023 -2.559 1.00 60.53 83 GLU A C 1
ATOM 676 O O . GLU A 1 83 ? -9.900 16.073 -3.076 1.00 60.53 83 GLU A O 1
ATOM 681 N N . GLN A 1 84 ? -9.406 14.067 -2.218 1.00 57.91 84 GLN A N 1
ATOM 682 C CA . GLN A 1 84 ? -7.974 14.140 -2.525 1.00 57.91 84 GLN A CA 1
ATOM 683 C C . GLN A 1 84 ? -7.670 14.038 -4.034 1.00 57.91 84 GLN A C 1
ATOM 685 O O . GLN A 1 84 ? -6.614 14.488 -4.462 1.00 57.91 84 GLN A O 1
ATOM 690 N N . ASP A 1 85 ? -8.599 13.520 -4.849 1.00 52.84 85 ASP A N 1
ATOM 691 C CA . ASP A 1 85 ? -8.442 13.352 -6.307 1.00 52.84 85 ASP A CA 1
ATOM 692 C C . ASP A 1 85 ? -8.888 14.601 -7.108 1.00 52.84 85 ASP A C 1
ATOM 694 O O . ASP A 1 85 ? -8.798 14.619 -8.332 1.00 52.84 85 ASP A O 1
ATOM 698 N N . SER A 1 86 ? -9.399 15.649 -6.439 1.00 48.28 86 SER A N 1
ATOM 699 C CA . SER A 1 86 ? -9.957 16.862 -7.081 1.00 48.28 86 SER A CA 1
ATOM 700 C C . SER A 1 86 ? -9.011 18.068 -7.168 1.00 48.28 86 SER A C 1
ATOM 702 O O . SER A 1 86 ? -9.439 19.142 -7.588 1.00 48.28 86 SER A O 1
ATOM 704 N N . GLY A 1 87 ? -7.742 17.921 -6.792 1.00 47.03 87 GLY A N 1
ATOM 705 C CA . GLY A 1 87 ? -6.737 18.971 -6.942 1.00 47.03 87 GLY A CA 1
ATOM 706 C C . GLY A 1 87 ? -5.594 18.492 -7.816 1.00 47.03 87 GLY A C 1
ATOM 707 O O . GLY A 1 87 ? -4.645 17.956 -7.269 1.00 47.03 87 GLY A O 1
ATOM 708 N N . ASP A 1 88 ? -5.743 18.617 -9.134 1.00 42.00 88 ASP A N 1
ATOM 709 C CA . ASP A 1 88 ? -4.677 18.855 -10.120 1.00 42.00 88 ASP A CA 1
ATOM 710 C C . ASP A 1 88 ? -5.337 18.873 -11.517 1.00 42.00 88 ASP A C 1
ATOM 712 O O . ASP A 1 88 ? -5.568 17.827 -12.131 1.00 42.00 88 ASP A O 1
ATOM 716 N N . ASP A 1 89 ? -5.710 20.084 -11.953 1.00 37.62 89 ASP A N 1
ATOM 717 C CA . ASP A 1 89 ? -5.831 20.468 -13.372 1.00 37.62 89 ASP A CA 1
ATOM 718 C C . ASP A 1 89 ? -4.427 20.723 -13.953 1.00 37.62 89 ASP A C 1
ATOM 720 O O . ASP A 1 89 ? -3.592 21.321 -13.230 1.00 37.62 89 ASP A O 1
#

Sequence (89 aa):
MLMMLARNKKVDEAKQVWQDLKREEVLFDQHTFGDIMRAFLDNGLPSEAMGIYEEMRQSPDPPLSLPFRVILKGLIPFPELREQDSGDD

InterPro domains:
  IPR002885 Pentatricopeptide repeat [PF01535] (1-24)
  IPR002885 Pentatricopeptide repeat [PF01535] (32-58)
  IPR002885 Pentatricopeptide repeat [PS51375] (29-63)
  IPR002885 Pentatricopeptide repeat [TIGR00756] (32-58)
  IPR011990 Tetratricopeptide-like helical domain superfamily [G3DSA:1.25.40.10] (1-85)
  IPR044795 Pentatricopeptide repeat-containing protein THA8L-like [PTHR46870] (1-85)

Organism: NCBI:txid2511006

Radius of gyration: 12.74 Å; chains: 1; bounding box: 34×33×27 Å

pLDDT: mean 80.91, std 14.7, range [37.62, 97.62]

Secondary structure (DSSP, 8-state):
-HHHHHHTT-HHHHHHHHHHHHHTTPPPPHHHHHHHHHHHHHTT-HHHHHHHHHHHHTSSSPPPHHHHHHHHHHTTT-GGGTGGGG---

Foldseek 3Di:
DLLVCLLVVVLVVNVVVVVVCVVVVPDDDPVNLLSSLVSCLVVVNNVSNLVSQVVLVVDPCRDDCPSVVVSVVSCPVPVVSCVVVVPDD